Protei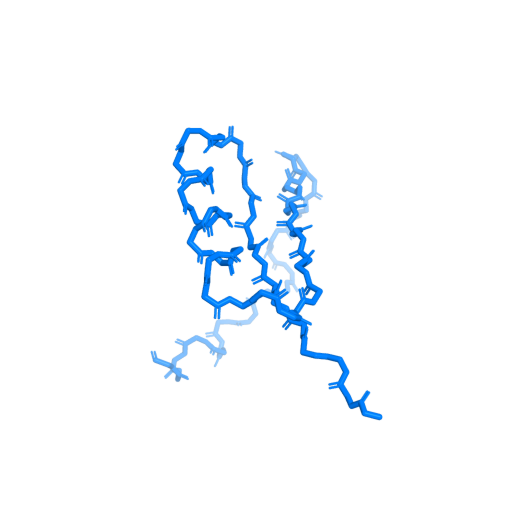n AF-A0A453LA27-F1 (afdb_monomer_lite)

pLDDT: mean 76.02, std 18.05, range [40.12, 95.12]

Sequence (59 aa):
MDEEEVHIAIGKNFRKEKANILWAAANFPRATIVLIHVHWPSKWMPFSKFFQPSIFHAL

Organism: Aegilops tauschii subsp. strangulata (NCBI:txid200361)

Radius of gyration: 16.67 Å; chains: 1; bounding box: 30×27×39 Å

Secondary structure (DSSP, 8-state):
----EEEEEE-S-HHHHHHHHHHHHHH-TTSEEEEEE----SS---GGGT--GGGTT--

Foldseek 3Di:
DPAAEAEAEDEDPCVVRVVVVVVCCVVRVRHHYHYDYDDDDPDDDDPVPPDPVVPPPPD

Structure (mmCIF, N/CA/C/O backbone):
data_AF-A0A453LA27-F1
#
_entry.id   AF-A0A453LA27-F1
#
loop_
_atom_site.group_PDB
_atom_site.id
_atom_site.type_symbol
_atom_site.label_atom_id
_atom_site.label_alt_id
_atom_site.label_comp_id
_atom_site.label_asym_id
_atom_site.label_entity_id
_atom_site.label_seq_id
_atom_site.pdbx_PDB_ins_code
_atom_site.Cartn_x
_atom_site.Cartn_y
_atom_site.Cartn_z
_atom_site.occupancy
_atom_site.B_iso_or_equiv
_atom_site.auth_seq_id
_atom_site.auth_comp_id
_atom_site.auth_asym_id
_atom_site.auth_atom_id
_atom_site.pdbx_PDB_model_num
ATOM 1 N N . MET A 1 1 ? -21.135 -6.322 11.838 1.00 54.50 1 MET A N 1
ATOM 2 C CA . MET A 1 1 ? -20.715 -4.989 11.374 1.00 54.50 1 MET A CA 1
ATOM 3 C C . MET A 1 1 ? -19.702 -5.269 10.300 1.00 54.50 1 MET A C 1
ATOM 5 O O . MET A 1 1 ? -18.717 -5.915 10.624 1.00 54.50 1 MET A O 1
ATOM 9 N N . ASP A 1 2 ? -19.999 -4.928 9.054 1.00 68.75 2 ASP A N 1
ATOM 10 C CA . ASP A 1 2 ? -19.047 -5.118 7.963 1.00 68.75 2 ASP A CA 1
ATOM 11 C C . ASP A 1 2 ? -17.849 -4.199 8.232 1.00 68.75 2 ASP A C 1
ATOM 13 O O . ASP A 1 2 ? -18.003 -2.978 8.308 1.00 68.75 2 ASP A O 1
ATOM 17 N N . GLU A 1 3 ? -16.687 -4.784 8.521 1.00 77.25 3 GLU A N 1
ATOM 18 C CA . GLU A 1 3 ? -15.446 -4.029 8.680 1.00 77.25 3 GLU A CA 1
ATOM 19 C C . GLU A 1 3 ? -15.088 -3.433 7.315 1.00 77.25 3 GLU A C 1
ATOM 21 O O . GLU A 1 3 ? -15.011 -4.145 6.316 1.00 77.25 3 GLU A O 1
ATOM 26 N N . GLU A 1 4 ? -14.944 -2.109 7.250 1.00 88.25 4 GLU A N 1
ATOM 27 C CA . GLU A 1 4 ? -14.577 -1.417 6.016 1.00 88.25 4 GLU A CA 1
ATOM 28 C C . GLU A 1 4 ? -13.165 -1.861 5.602 1.00 88.25 4 GLU A C 1
ATOM 30 O O . GLU A 1 4 ? -12.228 -1.764 6.393 1.00 88.25 4 GLU A O 1
ATOM 35 N N . GLU A 1 5 ? -12.999 -2.366 4.379 1.00 93.31 5 GLU A N 1
ATOM 36 C CA . GLU A 1 5 ? -11.703 -2.805 3.851 1.00 93.31 5 GLU A CA 1
ATOM 37 C C . GLU A 1 5 ? -11.220 -1.881 2.730 1.00 93.31 5 GLU A C 1
ATOM 39 O O . GLU A 1 5 ? -11.904 -1.669 1.726 1.00 93.31 5 GLU A O 1
ATOM 44 N N . VAL A 1 6 ? -9.998 -1.363 2.870 1.00 93.06 6 VAL A N 1
ATOM 45 C CA . VAL A 1 6 ? -9.366 -0.468 1.893 1.00 93.06 6 VAL A CA 1
ATOM 46 C C . VAL A 1 6 ? -8.207 -1.186 1.219 1.00 93.06 6 VAL A C 1
ATOM 48 O O . VAL A 1 6 ? -7.161 -1.426 1.822 1.00 93.06 6 VAL A O 1
ATOM 51 N N . HIS A 1 7 ? -8.378 -1.491 -0.064 1.00 93.12 7 HIS A N 1
ATOM 52 C CA . HIS A 1 7 ? -7.374 -2.167 -0.879 1.00 93.12 7 HIS A CA 1
ATOM 53 C C . HIS A 1 7 ? -6.443 -1.156 -1.559 1.00 93.12 7 HIS A C 1
ATOM 55 O O . HIS A 1 7 ? -6.889 -0.307 -2.330 1.00 93.12 7 HIS A O 1
ATOM 61 N N . ILE A 1 8 ? -5.136 -1.267 -1.316 1.00 91.31 8 ILE A N 1
ATOM 62 C CA . ILE A 1 8 ? -4.116 -0.384 -1.891 1.00 91.31 8 ILE A CA 1
ATOM 63 C C . ILE A 1 8 ? -3.142 -1.211 -2.719 1.00 91.31 8 ILE A C 1
ATOM 65 O O . ILE A 1 8 ? -2.401 -2.040 -2.188 1.00 91.31 8 ILE A O 1
ATOM 69 N N . ALA A 1 9 ? -3.104 -0.952 -4.025 1.00 89.75 9 ALA A N 1
ATOM 70 C CA . ALA A 1 9 ? -2.094 -1.527 -4.900 1.00 89.75 9 ALA A CA 1
ATOM 71 C C . ALA A 1 9 ? -0.728 -0.874 -4.644 1.00 89.75 9 ALA A C 1
ATOM 73 O O . ALA A 1 9 ? -0.584 0.350 -4.683 1.00 89.75 9 ALA A O 1
ATOM 74 N N . ILE A 1 10 ? 0.276 -1.711 -4.412 1.00 88.94 10 ILE A N 1
ATOM 75 C CA . ILE A 1 10 ? 1.667 -1.330 -4.186 1.00 88.94 10 ILE A CA 1
ATOM 76 C C . ILE A 1 10 ? 2.574 -2.047 -5.185 1.00 88.94 10 ILE A C 1
ATOM 78 O O . ILE A 1 10 ? 2.321 -3.167 -5.625 1.00 88.94 10 ILE A O 1
ATOM 82 N N . GLY A 1 11 ? 3.633 -1.364 -5.580 1.00 83.81 11 GLY A N 1
ATOM 83 C CA . GLY A 1 11 ? 4.631 -1.799 -6.536 1.00 83.81 11 GLY A CA 1
ATOM 84 C C . GLY A 1 11 ? 6.025 -1.708 -5.921 1.00 83.81 11 GLY A C 1
ATOM 85 O O . GLY A 1 11 ? 6.230 -1.887 -4.724 1.00 83.81 11 GLY A O 1
ATOM 86 N N . LYS A 1 12 ? 7.033 -1.465 -6.761 1.00 83.44 12 LYS A N 1
ATOM 87 C CA . LYS A 1 12 ? 8.434 -1.411 -6.313 1.00 83.44 12 LYS A CA 1
ATOM 88 C C . LYS A 1 12 ? 8.871 -0.018 -5.857 1.00 83.44 12 LYS A C 1
ATOM 90 O O . LYS A 1 12 ? 9.973 0.123 -5.329 1.00 83.44 12 LYS A O 1
ATOM 95 N N . ASN A 1 13 ? 8.072 1.029 -6.089 1.00 83.75 13 ASN A N 1
ATOM 96 C CA . ASN A 1 13 ? 8.484 2.403 -5.809 1.00 83.75 13 ASN A CA 1
ATOM 97 C C . ASN A 1 13 ? 7.916 2.886 -4.476 1.00 83.75 13 ASN A C 1
ATOM 99 O O . ASN A 1 13 ? 7.000 3.710 -4.410 1.00 83.75 13 ASN A O 1
ATOM 103 N N . PHE A 1 14 ? 8.561 2.433 -3.404 1.00 78.38 14 PHE A N 1
ATOM 104 C CA . PHE A 1 14 ? 8.168 2.735 -2.032 1.00 78.38 14 PHE A CA 1
ATOM 105 C C . PHE A 1 14 ? 8.001 4.237 -1.740 1.00 78.38 14 PHE A C 1
ATOM 107 O O . PHE A 1 14 ? 7.114 4.621 -0.984 1.00 78.38 14 PHE A O 1
ATOM 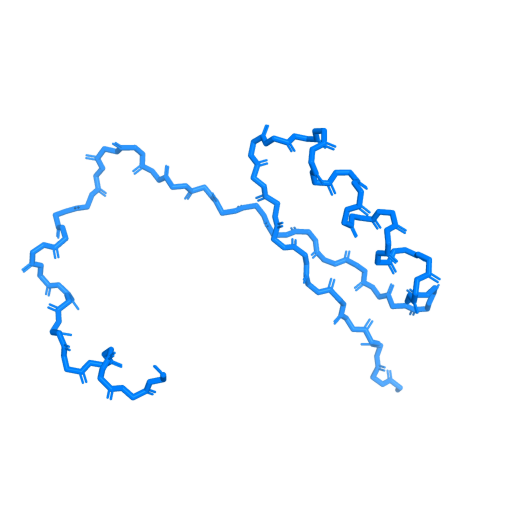114 N N . ARG A 1 15 ? 8.812 5.120 -2.349 1.00 82.31 15 ARG A N 1
ATOM 115 C CA . ARG A 1 15 ? 8.714 6.573 -2.102 1.00 82.31 15 ARG A CA 1
ATOM 116 C C . ARG A 1 15 ? 7.385 7.160 -2.571 1.00 82.31 15 ARG A C 1
ATOM 118 O O . ARG A 1 15 ? 6.839 8.011 -1.878 1.00 82.31 15 ARG A O 1
ATOM 125 N N . LYS A 1 16 ? 6.882 6.724 -3.729 1.00 80.31 16 LYS A N 1
ATOM 126 C CA . LYS A 1 16 ? 5.579 7.174 -4.246 1.00 80.31 16 LYS A CA 1
ATOM 127 C C . LYS A 1 16 ? 4.430 6.523 -3.481 1.00 80.31 16 LYS A C 1
ATOM 129 O O . LYS A 1 16 ? 3.445 7.174 -3.164 1.00 80.31 16 LYS A O 1
ATOM 134 N N . GLU A 1 17 ? 4.591 5.254 -3.142 1.00 84.38 17 GLU A N 1
ATOM 135 C CA . GLU A 1 17 ? 3.538 4.439 -2.541 1.00 84.38 17 GLU A CA 1
ATOM 136 C C . GLU A 1 17 ? 3.307 4.752 -1.059 1.00 84.38 17 GLU A C 1
ATOM 138 O O . GLU A 1 17 ? 2.174 4.699 -0.586 1.00 84.38 17 GLU A O 1
ATOM 143 N N . LYS A 1 18 ? 4.349 5.188 -0.339 1.00 89.88 18 LYS A N 1
ATOM 144 C CA . LYS A 1 18 ? 4.242 5.625 1.058 1.00 89.88 18 LYS A CA 1
ATOM 145 C C . LYS A 1 18 ? 3.204 6.737 1.243 1.00 89.88 18 LYS A C 1
ATOM 147 O O . LYS A 1 18 ? 2.490 6.726 2.239 1.00 89.88 18 LYS A O 1
ATOM 152 N N . ALA A 1 19 ? 3.103 7.677 0.301 1.00 90.50 19 ALA A N 1
ATOM 153 C CA . ALA A 1 19 ? 2.116 8.755 0.375 1.00 90.50 19 ALA A CA 1
ATOM 154 C C . ALA A 1 19 ? 0.676 8.219 0.312 1.00 90.50 19 ALA A C 1
ATOM 156 O O . ALA A 1 19 ? -0.169 8.655 1.088 1.00 90.50 19 ALA A O 1
ATOM 157 N N . ASN A 1 20 ? 0.423 7.224 -0.541 1.00 88.69 20 ASN A N 1
ATOM 158 C CA . ASN A 1 20 ? -0.899 6.613 -0.693 1.00 88.69 20 ASN A CA 1
ATOM 159 C C . ASN A 1 20 ? -1.302 5.813 0.551 1.00 88.69 20 ASN A C 1
ATOM 161 O O . ASN A 1 20 ? -2.447 5.892 0.986 1.00 88.69 20 ASN A O 1
ATOM 165 N N . ILE A 1 21 ? -0.351 5.098 1.161 1.00 90.94 21 ILE A N 1
ATOM 166 C CA . ILE A 1 21 ? -0.581 4.369 2.417 1.00 90.94 21 ILE A CA 1
ATOM 167 C C . ILE A 1 21 ? -0.906 5.349 3.551 1.00 90.94 21 ILE A C 1
ATOM 169 O O . ILE A 1 21 ? -1.867 5.144 4.287 1.00 90.94 21 ILE A O 1
ATOM 173 N N . LEU A 1 22 ? -0.133 6.434 3.678 1.00 93.31 22 LEU A N 1
ATOM 174 C CA . LEU A 1 22 ? -0.371 7.458 4.700 1.00 93.31 22 LEU A CA 1
ATOM 175 C C . LEU A 1 22 ? -1.713 8.167 4.501 1.00 93.31 22 LEU A C 1
ATOM 177 O O . LEU A 1 22 ? -2.420 8.420 5.472 1.00 93.31 22 LEU A O 1
ATOM 181 N N . TRP A 1 23 ? -2.078 8.460 3.252 1.00 93.38 23 TRP A N 1
ATOM 182 C CA . TRP A 1 23 ? -3.379 9.032 2.930 1.00 93.38 23 TRP A CA 1
ATOM 183 C C . TRP A 1 23 ? -4.516 8.082 3.323 1.00 93.38 23 TRP A C 1
ATOM 185 O O . TRP A 1 23 ? -5.452 8.510 3.992 1.00 93.38 23 TRP A O 1
ATOM 195 N N . ALA A 1 24 ? -4.421 6.793 2.994 1.00 92.69 24 ALA A N 1
ATOM 196 C CA . ALA A 1 24 ? -5.453 5.825 3.356 1.00 92.69 24 ALA A CA 1
ATOM 197 C C . ALA A 1 24 ? -5.591 5.668 4.878 1.00 92.69 24 ALA A C 1
ATOM 199 O O . ALA A 1 24 ? -6.701 5.710 5.399 1.00 92.69 24 ALA A O 1
ATOM 200 N N . ALA A 1 25 ? -4.472 5.594 5.605 1.00 92.06 25 ALA A N 1
ATOM 201 C CA . ALA A 1 25 ? -4.482 5.532 7.066 1.00 92.06 25 ALA A CA 1
ATOM 202 C C . ALA A 1 25 ? -5.134 6.764 7.718 1.00 92.06 25 ALA A C 1
ATOM 204 O O . ALA A 1 25 ? -5.791 6.637 8.748 1.00 92.06 25 ALA A O 1
ATOM 205 N N . ALA A 1 26 ? -4.978 7.949 7.119 1.00 95.12 26 ALA A N 1
ATOM 206 C CA . ALA A 1 26 ? -5.580 9.179 7.628 1.00 95.12 26 ALA A CA 1
ATOM 207 C C . ALA A 1 26 ? -7.088 9.286 7.338 1.00 95.12 26 ALA A C 1
ATOM 209 O O . ALA A 1 26 ? -7.826 9.829 8.157 1.00 95.12 26 ALA A O 1
ATOM 210 N N . ASN A 1 27 ? -7.544 8.792 6.183 1.00 95.00 27 ASN A N 1
ATOM 211 C CA . ASN A 1 27 ? -8.939 8.934 5.746 1.00 95.00 27 ASN A CA 1
ATOM 212 C C . ASN A 1 27 ? -9.836 7.779 6.209 1.00 95.00 27 ASN A C 1
ATOM 214 O O . ASN A 1 27 ? -11.039 7.976 6.357 1.00 95.00 27 ASN A O 1
ATOM 218 N N . PHE A 1 28 ? -9.257 6.609 6.486 1.00 93.00 28 PHE A N 1
ATOM 219 C CA . PHE A 1 28 ? -9.989 5.407 6.884 1.00 93.00 28 PHE A CA 1
ATOM 220 C C . PHE A 1 28 ? -9.451 4.831 8.206 1.00 93.00 28 PHE A C 1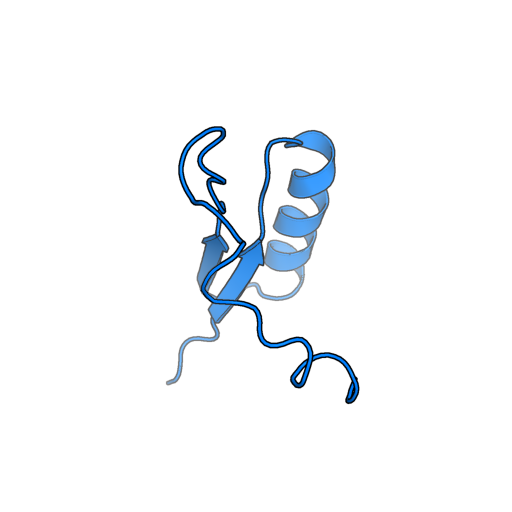
ATOM 222 O O . PHE A 1 28 ? -8.933 3.716 8.246 1.00 93.00 28 PHE A O 1
ATOM 229 N N . PRO A 1 29 ? -9.564 5.567 9.328 1.00 88.88 29 PRO A N 1
ATOM 230 C CA . PRO A 1 29 ? -8.933 5.19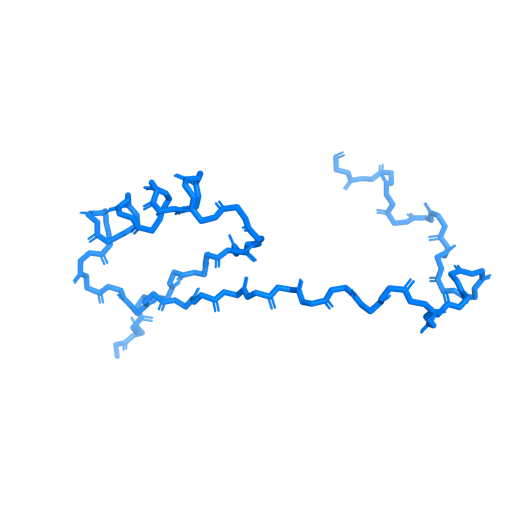6 10.600 1.00 88.88 29 PRO A CA 1
ATOM 231 C C . PRO A 1 29 ? -9.519 3.937 11.259 1.00 88.88 29 PRO A C 1
ATOM 233 O O . PRO A 1 29 ? -8.945 3.420 12.214 1.00 88.88 29 PRO A O 1
ATOM 236 N N . ARG A 1 30 ? -10.683 3.468 10.796 1.00 91.75 30 ARG A N 1
ATOM 237 C CA . ARG A 1 30 ? -11.371 2.271 11.308 1.00 91.75 30 ARG A CA 1
ATOM 238 C C . ARG A 1 30 ? -11.397 1.128 10.295 1.00 91.75 30 ARG A C 1
ATOM 240 O O . ARG A 1 30 ? -11.983 0.095 10.597 1.00 91.75 30 ARG A O 1
ATOM 247 N N . ALA A 1 31 ? -10.802 1.335 9.122 1.00 91.31 31 ALA A N 1
ATOM 248 C CA . ALA A 1 31 ? -10.789 0.348 8.064 1.00 91.31 31 ALA A CA 1
ATOM 249 C C . ALA A 1 31 ? -9.568 -0.564 8.174 1.00 91.31 31 ALA A C 1
ATOM 251 O O . ALA A 1 31 ? -8.470 -0.137 8.545 1.00 91.31 31 ALA A O 1
ATOM 252 N N . THR A 1 32 ? -9.749 -1.811 7.768 1.00 93.56 32 THR A N 1
ATOM 253 C CA . THR A 1 32 ? -8.649 -2.739 7.544 1.00 93.56 32 THR A CA 1
ATOM 254 C C . THR A 1 32 ? -7.978 -2.374 6.223 1.00 93.56 32 THR A C 1
ATOM 256 O O . THR A 1 32 ? -8.588 -2.416 5.156 1.00 93.56 32 THR A O 1
ATOM 259 N N . ILE A 1 33 ? -6.705 -1.981 6.281 1.00 93.56 33 ILE A N 1
ATOM 260 C CA . ILE A 1 33 ? -5.931 -1.630 5.086 1.00 93.56 33 ILE A CA 1
ATOM 261 C C . ILE A 1 33 ? -5.260 -2.889 4.537 1.00 93.56 33 ILE A C 1
ATOM 263 O O . ILE A 1 33 ? -4.398 -3.480 5.189 1.00 93.56 33 ILE A O 1
ATOM 267 N N . VAL A 1 34 ? -5.608 -3.258 3.307 1.00 93.81 34 VAL A N 1
ATOM 268 C CA . VAL A 1 34 ? -5.070 -4.421 2.597 1.00 93.81 34 VAL A CA 1
ATOM 269 C C . VAL A 1 34 ? -4.095 -3.950 1.524 1.00 93.81 34 VAL A C 1
ATOM 271 O O . VAL A 1 34 ? -4.467 -3.275 0.565 1.00 93.81 34 VAL A O 1
ATOM 274 N N . LEU A 1 35 ? -2.824 -4.318 1.667 1.00 92.38 35 LEU A N 1
ATOM 275 C CA . LEU A 1 35 ? -1.785 -3.969 0.702 1.00 92.38 35 LEU A CA 1
ATOM 276 C C . LEU A 1 35 ? -1.621 -5.079 -0.346 1.00 92.38 35 LEU A C 1
ATOM 278 O O . LEU A 1 35 ? -1.225 -6.197 -0.021 1.00 92.38 35 LEU A O 1
ATOM 282 N N . ILE A 1 36 ? -1.884 -4.762 -1.615 1.00 91.75 36 ILE A N 1
ATOM 283 C CA . ILE A 1 36 ? -1.801 -5.704 -2.737 1.00 91.75 36 ILE A CA 1
ATOM 284 C C . ILE A 1 36 ? -0.541 -5.415 -3.546 1.00 91.75 36 ILE A C 1
ATOM 286 O O . ILE A 1 36 ? -0.486 -4.443 -4.297 1.00 91.75 36 ILE A O 1
ATOM 290 N N . HIS A 1 37 ? 0.461 -6.288 -3.449 1.00 88.38 37 HIS A N 1
ATOM 291 C CA . HIS A 1 37 ? 1.634 -6.225 -4.316 1.00 88.38 37 HIS A CA 1
ATOM 292 C C . HIS A 1 37 ? 1.523 -7.244 -5.454 1.00 88.38 37 HIS A C 1
ATOM 294 O O . HIS A 1 37 ? 1.705 -8.447 -5.254 1.00 88.38 37 HIS A O 1
ATOM 300 N N . VAL A 1 38 ? 1.253 -6.762 -6.669 1.00 81.88 38 VAL A N 1
ATOM 301 C CA . VAL A 1 38 ? 1.153 -7.628 -7.851 1.00 81.88 38 VAL A CA 1
ATOM 302 C C . VAL A 1 38 ? 2.554 -7.961 -8.352 1.00 81.88 38 VAL A C 1
ATOM 304 O O . VAL A 1 38 ? 3.250 -7.136 -8.947 1.00 81.88 38 VAL A O 1
ATOM 307 N N . HIS A 1 39 ? 2.978 -9.203 -8.131 1.00 79.44 39 HIS A N 1
ATOM 308 C CA . HIS A 1 39 ? 4.171 -9.724 -8.781 1.00 79.44 39 HIS A CA 1
ATOM 309 C C . HIS A 1 39 ? 3.853 -10.063 -10.240 1.00 79.44 39 HIS A C 1
ATOM 311 O O . HIS A 1 39 ? 3.087 -10.983 -10.514 1.00 79.44 39 HIS A O 1
ATOM 317 N N . TRP A 1 40 ? 4.479 -9.354 -11.181 1.00 69.31 40 TRP A N 1
ATOM 318 C CA . TRP A 1 4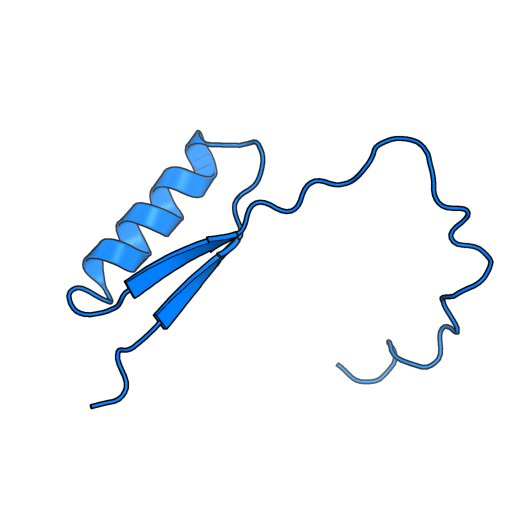0 ? 4.483 -9.768 -12.581 1.00 69.31 40 TRP A CA 1
ATOM 319 C C . TRP A 1 40 ? 5.656 -10.724 -12.843 1.00 69.31 40 TRP A C 1
ATOM 321 O O . TRP A 1 40 ? 6.814 -10.287 -12.776 1.00 69.31 40 TRP A O 1
ATOM 331 N N . PRO A 1 41 ? 5.411 -12.008 -13.155 1.00 70.06 41 PRO A N 1
ATOM 332 C CA . PRO A 1 41 ? 6.480 -12.929 -13.507 1.00 70.06 41 PRO A CA 1
ATOM 333 C C . PRO A 1 41 ? 7.123 -12.494 -14.829 1.00 70.06 41 PRO A C 1
ATOM 335 O O . PRO A 1 41 ? 6.495 -12.449 -15.882 1.00 70.06 41 PRO A O 1
ATOM 338 N N . SER A 1 42 ? 8.418 -12.181 -14.773 1.00 63.41 42 SER A N 1
ATOM 339 C CA . SER A 1 42 ? 9.166 -11.532 -15.859 1.00 63.41 42 SER A CA 1
ATOM 340 C C . SER A 1 42 ? 9.298 -12.349 -17.155 1.00 63.41 42 SER A C 1
ATOM 342 O O . SER A 1 42 ? 9.801 -11.791 -18.131 1.00 63.41 42 SER A O 1
ATOM 344 N N . LYS A 1 43 ? 8.957 -13.647 -17.199 1.00 61.12 43 LYS A N 1
ATOM 345 C CA . LYS A 1 43 ? 9.406 -14.507 -18.315 1.00 61.12 43 LYS A CA 1
ATOM 346 C C . LYS A 1 43 ? 8.441 -15.552 -18.870 1.00 61.12 43 LYS A C 1
ATOM 348 O O . LYS A 1 43 ? 8.748 -16.067 -19.937 1.00 61.12 43 LYS A O 1
ATOM 353 N N . TRP A 1 44 ? 7.317 -15.886 -18.238 1.00 61.47 44 TRP A N 1
ATOM 354 C CA . TRP A 1 44 ? 6.552 -17.068 -18.670 1.00 61.47 44 TRP A CA 1
ATOM 355 C C . TRP A 1 44 ? 5.037 -16.870 -18.609 1.00 61.47 44 TRP A C 1
ATOM 357 O O . TRP A 1 44 ? 4.394 -17.300 -17.665 1.00 61.47 44 TRP A O 1
ATOM 367 N N . MET A 1 45 ? 4.477 -16.251 -19.652 1.00 55.69 45 MET A N 1
ATOM 368 C CA . MET A 1 45 ? 3.169 -16.610 -20.218 1.00 55.69 45 MET A CA 1
ATOM 369 C C . MET A 1 45 ? 3.107 -16.109 -21.672 1.00 55.69 45 MET A C 1
ATOM 371 O O . MET A 1 45 ? 3.276 -14.909 -21.900 1.00 55.69 45 MET A O 1
ATOM 375 N N . PRO A 1 46 ? 2.869 -16.973 -22.676 1.00 56.22 46 PRO A N 1
ATOM 376 C CA . PRO A 1 46 ? 2.565 -16.515 -24.024 1.00 56.22 46 PRO A CA 1
ATOM 377 C C . PRO A 1 46 ? 1.176 -15.860 -24.012 1.00 56.22 46 PRO A C 1
ATOM 379 O O . PRO A 1 46 ? 0.151 -16.538 -23.995 1.00 56.22 46 PRO A O 1
ATOM 382 N N . PHE A 1 47 ? 1.145 -14.527 -24.033 1.00 55.84 47 PHE A N 1
ATOM 383 C CA . PHE A 1 47 ? -0.072 -13.699 -24.058 1.00 55.84 47 PHE A CA 1
ATOM 384 C C . PHE A 1 47 ? -0.956 -13.897 -25.305 1.00 55.84 47 PHE A C 1
ATOM 386 O O . PHE A 1 47 ? -2.031 -13.312 -25.400 1.00 55.84 47 PHE A O 1
ATOM 393 N N . SER A 1 48 ? -0.557 -14.753 -26.249 1.00 55.66 48 SER A N 1
ATOM 394 C CA . SER A 1 48 ? -1.259 -14.986 -27.512 1.00 55.66 48 SER A CA 1
ATOM 395 C C . SER A 1 48 ? -2.493 -15.891 -27.422 1.00 55.66 48 SER A C 1
ATOM 397 O O . SER A 1 48 ? -3.159 -16.069 -28.437 1.00 55.66 48 SER A O 1
ATOM 399 N N . LYS A 1 49 ? -2.822 -16.475 -26.259 1.00 49.34 49 LYS A N 1
ATOM 400 C CA . LYS A 1 49 ? -3.940 -17.439 -26.160 1.00 49.34 49 LYS A CA 1
ATOM 401 C C . LYS A 1 49 ? -5.173 -16.990 -25.371 1.00 49.34 49 LYS A C 1
ATOM 403 O O . LYS A 1 49 ? -6.175 -17.688 -25.454 1.00 49.34 49 LYS A O 1
ATOM 408 N N . PHE A 1 50 ? -5.145 -15.862 -24.653 1.00 51.78 50 PHE A N 1
ATOM 409 C CA . PHE A 1 50 ? -6.268 -15.489 -23.769 1.00 51.78 50 PHE A CA 1
ATOM 410 C C . PHE A 1 50 ? -6.832 -14.070 -23.911 1.00 51.78 50 PHE A C 1
ATOM 412 O O . PHE A 1 50 ? -7.893 -13.808 -23.354 1.00 51.78 50 PHE A O 1
ATOM 419 N N . PHE A 1 51 ? -6.219 -13.170 -24.685 1.00 49.12 51 PHE A N 1
ATOM 420 C CA . PHE A 1 51 ? -6.830 -11.863 -24.952 1.00 49.12 51 PHE A CA 1
ATOM 421 C C . PHE A 1 51 ? -7.600 -11.882 -26.275 1.00 49.12 51 PHE A C 1
ATOM 423 O O . PHE A 1 51 ? -7.053 -11.578 -27.333 1.00 49.12 51 PHE A O 1
ATOM 430 N N . GLN A 1 52 ? -8.894 -12.215 -26.215 1.00 47.38 52 GLN A N 1
ATOM 431 C CA . GLN A 1 52 ? -9.833 -11.680 -27.201 1.00 47.38 52 GLN A CA 1
ATOM 432 C C . GLN A 1 52 ? -9.956 -10.163 -26.949 1.00 47.38 52 GLN A C 1
ATOM 434 O O . GLN A 1 52 ? -10.272 -9.770 -25.825 1.00 47.38 52 GLN A O 1
ATOM 439 N N . PRO A 1 53 ? -9.726 -9.287 -27.947 1.00 47.19 53 PRO A N 1
ATOM 440 C CA . PRO A 1 53 ? -9.765 -7.829 -27.765 1.00 47.19 53 PRO A CA 1
ATOM 441 C C . PRO A 1 53 ? -11.164 -7.251 -27.485 1.00 47.19 53 PRO A C 1
ATOM 443 O O . PRO A 1 53 ? -11.315 -6.035 -27.400 1.00 47.19 53 PRO A O 1
ATOM 446 N N . SER A 1 54 ? -12.204 -8.081 -27.375 1.00 47.75 54 SER A N 1
ATOM 447 C CA . SER A 1 54 ? -13.602 -7.640 -27.326 1.00 47.75 54 SER A CA 1
ATOM 448 C C . SER A 1 54 ? -14.020 -6.982 -26.008 1.00 47.75 54 SER A C 1
ATOM 450 O O . SER A 1 54 ? -15.087 -6.381 -25.965 1.00 47.75 54 SER A O 1
ATOM 452 N N . ILE A 1 55 ? -13.205 -7.046 -24.948 1.00 54.34 55 ILE A N 1
ATOM 453 C CA . ILE A 1 55 ? -13.599 -6.544 -23.618 1.00 54.34 55 ILE A CA 1
ATOM 454 C C . ILE A 1 55 ? -13.157 -5.085 -23.365 1.00 54.34 55 ILE A C 1
ATOM 456 O O . ILE A 1 55 ? -13.693 -4.437 -22.476 1.00 54.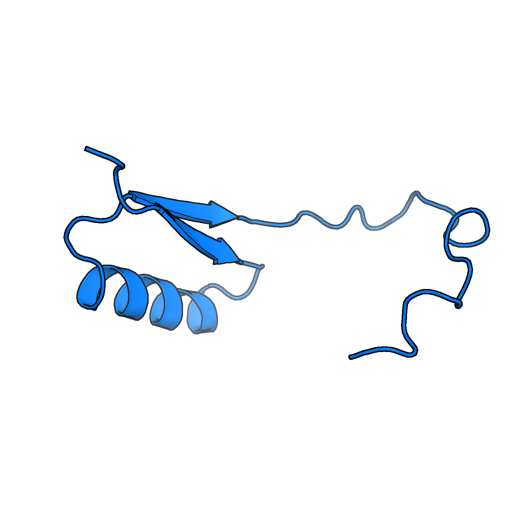34 55 ILE A O 1
ATOM 460 N N . PHE A 1 56 ? -12.259 -4.500 -24.169 1.00 48.72 56 PHE A N 1
ATOM 461 C CA . PHE A 1 56 ? -11.738 -3.143 -23.901 1.00 48.72 56 PHE A CA 1
ATOM 462 C C . PHE A 1 56 ? -12.447 -1.987 -24.622 1.00 48.72 56 PHE A C 1
ATOM 464 O O . PHE A 1 56 ? -12.017 -0.849 -24.481 1.00 48.72 56 PHE A O 1
ATOM 471 N N . HIS A 1 57 ? -13.530 -2.228 -25.367 1.00 40.25 57 HIS A N 1
ATOM 472 C CA . HIS A 1 57 ? -14.269 -1.144 -26.044 1.00 40.25 57 HIS A CA 1
ATOM 473 C C . HIS A 1 57 ? -15.429 -0.543 -25.233 1.00 40.25 57 HIS A C 1
ATOM 475 O O . HIS A 1 57 ? -16.237 0.196 -25.788 1.00 40.25 57 HIS A O 1
ATOM 481 N N . ALA A 1 58 ? -15.526 -0.825 -23.935 1.00 44.44 58 ALA A N 1
ATOM 482 C CA . ALA A 1 58 ? -16.558 -0.229 -23.093 1.00 44.44 58 ALA A CA 1
ATOM 483 C C . ALA A 1 58 ? -16.029 0.137 -21.703 1.00 44.44 58 ALA A C 1
ATOM 485 O O . ALA A 1 58 ? -16.474 -0.445 -20.721 1.00 44.44 58 ALA A O 1
ATOM 486 N N . LEU A 1 59 ? -15.090 1.087 -21.636 1.00 40.12 59 LEU A N 1
ATOM 487 C CA . LEU A 1 59 ? -14.894 2.009 -20.508 1.00 40.12 59 LEU A CA 1
ATOM 488 C C . LEU A 1 59 ? -14.306 3.327 -21.023 1.00 40.12 59 LEU A C 1
ATOM 490 O O . LEU A 1 59 ? -13.330 3.259 -21.803 1.00 40.12 59 LEU A O 1
#